Protein AF-A0AA51GX40-F1 (afdb_monomer_lite)

Secondary structure (DSSP, 8-state):
-------HHHHHHHHH-HHHHHHHHHH-HHHHHHHHHHHHHHTT---HHHHHHHHHHHHHHHHHHHHHHHHHHHHHHHHHHHHHHHHHHHHHHTT---

Foldseek 3Di:
DQDPDDDPVLVVCCVVPVVVSVVCRVQNPVRVVVVVVVVCVVVVHDPVVVVVVVVVVVVVVVVVVVVVVVVVVVVVVVVVVVVVVVVVVVCVVVPPDD

Radius of gyration: 27.11 Å; chains: 1; bounding box: 60×22×73 Å

pLDDT: mean 89.6, std 9.79, range [49.38, 97.94]

Sequence (98 aa):
MERKTISAHEINKYTYCPYQWYYERLYGRKELRRLYQERNEALSLADSMSANFAKGLEFHQKNYTNLRLQNLFWKVSILLIFIAIVVGYYLIRNGASF

Structure (mmCIF, N/CA/C/O backbone):
data_AF-A0AA51GX40-F1
#
_entry.id   AF-A0AA51GX40-F1
#
loop_
_atom_site.group_PDB
_atom_site.id
_atom_site.type_symbol
_atom_site.label_atom_id
_atom_site.label_alt_id
_atom_site.label_comp_id
_atom_site.label_asym_id
_atom_site.label_entity_id
_atom_site.label_seq_id
_atom_site.pdbx_PDB_ins_code
_atom_site.Cartn_x
_atom_site.Cartn_y
_atom_site.Cartn_z
_atom_site.occupancy
_atom_site.B_iso_or_equiv
_atom_site.auth_seq_id
_atom_site.auth_comp_id
_atom_site.auth_asym_id
_atom_site.auth_atom_id
_atom_site.pdbx_PDB_model_num
ATOM 1 N N . MET A 1 1 ? -5.449 -14.602 -22.481 1.00 51.91 1 MET A N 1
ATOM 2 C CA . MET A 1 1 ? -6.822 -14.056 -22.475 1.00 51.91 1 MET A CA 1
ATOM 3 C C . MET A 1 1 ? -6.726 -12.549 -22.331 1.00 51.91 1 MET A C 1
ATOM 5 O O . MET A 1 1 ? -6.205 -12.081 -21.324 1.00 51.91 1 MET A O 1
ATOM 9 N N . GLU A 1 2 ? -7.138 -11.808 -23.354 1.00 63.19 2 GLU A N 1
ATOM 10 C CA . GLU A 1 2 ? -7.137 -10.345 -23.334 1.00 63.19 2 GLU A CA 1
ATOM 11 C C . GLU A 1 2 ? -8.131 -9.842 -22.274 1.00 63.19 2 GLU A C 1
ATOM 13 O O . GLU A 1 2 ? -9.306 -10.221 -22.279 1.00 63.19 2 GLU A O 1
ATOM 18 N N . ARG A 1 3 ? -7.664 -9.037 -21.309 1.00 68.56 3 ARG A N 1
ATOM 19 C CA . ARG A 1 3 ? -8.554 -8.453 -20.296 1.00 68.56 3 ARG A CA 1
ATOM 20 C C . ARG A 1 3 ? -9.342 -7.309 -20.921 1.00 68.56 3 ARG A C 1
ATOM 22 O O . ARG A 1 3 ? -8.774 -6.270 -21.241 1.00 68.56 3 ARG A O 1
ATOM 29 N N . LYS A 1 4 ? -10.658 -7.482 -21.034 1.00 78.69 4 LYS A N 1
ATOM 30 C CA . LYS A 1 4 ? -11.563 -6.444 -21.555 1.00 78.69 4 LYS A CA 1
ATOM 31 C C . LYS A 1 4 ? -11.834 -5.314 -20.554 1.00 78.69 4 LYS A C 1
ATOM 33 O O . LYS A 1 4 ? -12.188 -4.218 -20.964 1.00 78.69 4 LYS A O 1
ATOM 38 N N . THR A 1 5 ? -11.657 -5.556 -19.256 1.00 86.56 5 THR A N 1
ATOM 39 C CA . THR A 1 5 ? -11.912 -4.569 -18.197 1.00 86.56 5 THR A CA 1
ATOM 40 C C . THR A 1 5 ? -10.647 -3.802 -17.819 1.00 86.56 5 THR A C 1
ATOM 42 O O . THR A 1 5 ? -9.561 -4.378 -17.752 1.00 86.56 5 THR A O 1
ATOM 45 N N . ILE A 1 6 ? -10.799 -2.498 -17.573 1.00 86.25 6 ILE A N 1
ATOM 46 C CA . ILE A 1 6 ? -9.742 -1.619 -17.061 1.00 86.25 6 ILE A CA 1
ATOM 47 C C . ILE A 1 6 ? -10.038 -1.337 -15.587 1.00 86.25 6 ILE A C 1
ATOM 49 O O . ILE A 1 6 ? -11.127 -0.888 -15.236 1.00 86.25 6 ILE A O 1
ATOM 53 N N . SER A 1 7 ? -9.073 -1.621 -14.717 1.00 88.94 7 SER A N 1
ATOM 54 C CA . SER A 1 7 ? -9.164 -1.327 -13.282 1.00 88.94 7 SER A CA 1
ATOM 55 C C . SER A 1 7 ? -8.730 0.108 -12.950 1.00 88.94 7 SER A C 1
ATOM 57 O O . SER A 1 7 ? -7.929 0.705 -13.665 1.00 88.94 7 SER A O 1
ATOM 59 N N . ALA A 1 8 ? -9.174 0.654 -11.811 1.00 90.69 8 ALA A N 1
ATOM 60 C CA . ALA A 1 8 ? -8.705 1.965 -11.333 1.00 90.69 8 ALA A CA 1
ATOM 61 C C . ALA A 1 8 ? -7.171 2.021 -11.169 1.00 90.69 8 ALA A C 1
ATOM 63 O O . ALA A 1 8 ? -6.538 3.033 -11.453 1.00 90.69 8 ALA A O 1
ATOM 64 N N . HIS A 1 9 ? -6.555 0.898 -10.782 1.00 87.69 9 HIS A N 1
ATOM 65 C CA . HIS A 1 9 ? -5.098 0.754 -10.727 1.00 87.69 9 HIS A CA 1
ATOM 66 C C . HIS A 1 9 ? -4.434 0.914 -12.101 1.00 87.69 9 HIS A C 1
ATOM 68 O O . HIS A 1 9 ? -3.372 1.520 -12.206 1.00 87.69 9 HIS A O 1
ATOM 74 N N . GLU A 1 10 ? -5.049 0.383 -13.158 1.00 89.69 10 GLU A N 1
ATOM 75 C CA . GLU A 1 10 ? -4.560 0.560 -14.527 1.00 89.69 10 GLU A CA 1
ATOM 76 C C . GLU A 1 10 ? -4.674 2.007 -14.994 1.00 89.69 10 GLU A C 1
ATOM 78 O O . GLU A 1 10 ? -3.732 2.496 -15.607 1.00 89.69 10 GLU A O 1
ATOM 83 N N . ILE A 1 11 ? -5.762 2.703 -14.653 1.00 91.50 11 ILE A N 1
ATOM 84 C CA . ILE A 1 11 ? -5.915 4.135 -14.950 1.00 91.50 11 ILE A CA 1
ATOM 85 C C . ILE A 1 11 ? -4.818 4.932 -14.241 1.00 91.50 11 ILE A C 1
ATOM 87 O O . ILE A 1 11 ? -4.091 5.675 -14.890 1.00 91.50 11 ILE A O 1
ATOM 91 N N . ASN A 1 12 ? -4.626 4.715 -12.936 1.00 92.31 12 ASN A N 1
ATOM 92 C CA . ASN A 1 12 ? -3.568 5.385 -12.175 1.00 92.31 12 ASN A CA 1
ATOM 93 C C . ASN A 1 12 ? -2.182 5.124 -12.774 1.00 92.31 12 ASN A C 1
ATOM 95 O O . ASN A 1 12 ? -1.358 6.030 -12.869 1.00 92.31 12 ASN A O 1
ATOM 99 N N . LYS A 1 13 ? -1.929 3.887 -13.210 1.00 90.88 13 LYS A N 1
ATOM 100 C CA . LYS A 1 13 ? -0.666 3.512 -13.842 1.00 90.88 13 LYS A CA 1
ATOM 101 C C . LYS A 1 13 ? -0.484 4.156 -15.208 1.00 90.88 13 LYS A C 1
ATOM 103 O O . LYS A 1 13 ? 0.615 4.610 -15.489 1.00 90.88 13 LYS A O 1
ATOM 108 N N . TYR A 1 14 ? -1.529 4.204 -16.029 1.00 93.69 14 TYR A N 1
ATOM 109 C CA . TYR A 1 14 ? -1.491 4.868 -17.326 1.00 93.69 14 TYR A CA 1
ATOM 110 C C . TYR A 1 14 ? -1.214 6.364 -17.165 1.00 93.69 14 TYR A C 1
ATOM 112 O O . TYR A 1 14 ? -0.317 6.887 -17.816 1.00 93.69 14 TYR A O 1
ATOM 120 N N . THR A 1 15 ? -1.911 7.027 -16.238 1.00 94.69 15 THR A N 1
ATOM 121 C CA . THR A 1 15 ? -1.696 8.445 -15.921 1.00 94.69 15 THR A CA 1
ATOM 122 C C . THR A 1 15 ? -0.276 8.714 -15.421 1.00 94.69 15 THR A C 1
ATOM 124 O O . THR A 1 15 ? 0.300 9.745 -15.752 1.00 94.69 15 THR A O 1
ATOM 127 N N . TYR A 1 16 ? 0.306 7.795 -14.646 1.00 94.31 16 TYR A N 1
ATOM 128 C CA . TYR A 1 16 ? 1.680 7.921 -14.159 1.00 94.31 16 TYR A CA 1
ATOM 129 C C . TYR A 1 16 ? 2.728 7.642 -15.250 1.00 94.31 16 TYR A C 1
ATOM 131 O O . TYR A 1 16 ? 3.651 8.427 -15.447 1.00 94.31 16 TYR A O 1
ATOM 139 N N . CYS A 1 17 ? 2.606 6.510 -15.949 1.00 93.88 17 CYS A N 1
ATOM 140 C CA . CYS A 1 17 ? 3.514 6.082 -17.008 1.00 93.88 17 CYS A CA 1
ATOM 141 C C . CYS A 1 17 ? 2.776 5.214 -18.050 1.00 93.88 17 CYS A C 1
ATOM 143 O O . CYS A 1 17 ? 2.616 3.998 -17.855 1.00 93.88 17 CYS A O 1
ATOM 145 N N . PRO A 1 18 ? 2.390 5.798 -19.202 1.00 94.75 18 PRO A N 1
ATOM 146 C CA . PRO A 1 18 ? 1.696 5.080 -20.270 1.00 94.75 18 PRO A CA 1
ATOM 147 C C . PRO A 1 18 ? 2.478 3.872 -20.803 1.00 94.75 18 PRO A C 1
ATOM 149 O O . PRO A 1 18 ? 1.891 2.822 -21.065 1.00 94.75 18 PRO A O 1
ATOM 152 N N . TYR A 1 19 ? 3.809 3.979 -20.903 1.00 94.19 19 TYR A N 1
ATOM 153 C CA . TYR A 1 19 ? 4.667 2.883 -21.366 1.00 94.19 19 TYR A CA 1
ATOM 154 C C . TYR A 1 19 ? 4.646 1.686 -20.418 1.00 94.19 19 TYR A C 1
ATOM 156 O O . TYR A 1 19 ? 4.533 0.545 -20.863 1.00 94.19 19 TYR A O 1
ATOM 164 N N . GLN A 1 20 ? 4.722 1.933 -19.109 1.00 91.38 20 GLN A N 1
ATOM 165 C CA . GLN A 1 20 ? 4.655 0.861 -18.123 1.00 91.38 20 GLN A CA 1
ATOM 166 C C . GLN A 1 20 ? 3.302 0.145 -18.192 1.00 91.38 20 GLN A C 1
ATOM 168 O O . GLN A 1 20 ? 3.252 -1.083 -18.149 1.00 91.38 20 GLN A O 1
ATOM 173 N N . TRP A 1 21 ? 2.211 0.904 -18.327 1.00 93.25 21 TRP A N 1
ATOM 174 C CA . TRP A 1 21 ? 0.881 0.334 -18.516 1.00 93.25 21 TRP A CA 1
ATOM 175 C C . TRP A 1 21 ? 0.799 -0.525 -19.787 1.00 93.25 21 TRP A C 1
ATOM 177 O O . TRP A 1 21 ? 0.344 -1.669 -19.721 1.00 93.25 21 TRP A O 1
ATOM 187 N N . TYR A 1 22 ? 1.295 -0.010 -20.918 1.00 92.81 22 TYR A N 1
ATOM 188 C CA . TYR A 1 22 ? 1.284 -0.708 -22.205 1.00 92.81 22 TYR A CA 1
ATOM 189 C C . TYR A 1 22 ? 2.024 -2.049 -22.135 1.00 92.81 22 TYR A C 1
ATOM 191 O O . TYR A 1 22 ? 1.458 -3.093 -22.464 1.00 92.81 22 TYR A O 1
ATOM 199 N N . TYR A 1 23 ? 3.262 -2.050 -21.638 1.00 93.25 23 TYR A N 1
ATOM 200 C CA . TYR A 1 23 ? 4.065 -3.270 -21.563 1.00 93.25 23 TYR A CA 1
ATOM 201 C C . TYR A 1 23 ? 3.521 -4.282 -20.553 1.00 93.25 23 TYR A C 1
ATOM 203 O O . TYR A 1 23 ? 3.598 -5.488 -20.792 1.00 93.25 23 TYR A O 1
ATOM 211 N N . GLU A 1 24 ? 2.920 -3.828 -19.450 1.00 91.56 24 GLU A N 1
ATOM 212 C CA . GLU A 1 24 ? 2.236 -4.731 -18.520 1.00 91.56 24 GLU A CA 1
ATOM 213 C C . GLU A 1 24 ? 1.022 -5.411 -19.152 1.00 91.56 24 GLU A C 1
ATOM 215 O O . GLU A 1 24 ? 0.721 -6.553 -18.800 1.00 91.56 24 GLU A O 1
ATOM 220 N N . ARG A 1 25 ? 0.335 -4.740 -20.080 1.00 89.25 25 ARG A N 1
ATOM 221 C CA . ARG A 1 25 ? -0.809 -5.297 -20.808 1.00 89.25 25 ARG A CA 1
ATOM 222 C C . ARG A 1 25 ? -0.374 -6.248 -21.924 1.00 89.25 25 ARG A C 1
ATOM 224 O O . ARG A 1 25 ? -1.033 -7.264 -22.124 1.00 89.25 25 ARG A O 1
ATOM 231 N N . LEU A 1 26 ? 0.744 -5.945 -22.586 1.00 91.12 26 LEU A N 1
ATOM 232 C CA . LEU A 1 26 ? 1.324 -6.758 -23.656 1.00 91.12 26 LEU A CA 1
ATOM 233 C C . LEU A 1 26 ? 1.949 -8.061 -23.132 1.00 91.12 26 LEU A C 1
ATOM 235 O O . LEU A 1 26 ? 1.608 -9.140 -23.606 1.00 91.12 26 LEU A O 1
ATOM 239 N N . TYR A 1 27 ? 2.844 -7.969 -22.145 1.00 91.94 27 TYR A N 1
ATOM 240 C CA . TYR A 1 27 ? 3.638 -9.110 -21.664 1.00 91.94 27 TYR A CA 1
ATOM 241 C C . TYR A 1 27 ? 3.117 -9.712 -20.356 1.00 91.94 27 TYR A C 1
ATOM 243 O O . TYR A 1 27 ? 3.346 -10.883 -20.054 1.00 91.94 27 TYR A O 1
ATOM 251 N N . GLY A 1 28 ? 2.396 -8.926 -19.556 1.00 90.50 28 GLY A N 1
ATOM 252 C CA . GLY A 1 28 ? 1.991 -9.321 -18.214 1.00 90.50 28 GLY A CA 1
ATOM 253 C C . GLY A 1 28 ? 3.074 -9.074 -17.160 1.00 90.50 28 GLY A C 1
ATOM 254 O O . GLY A 1 28 ? 4.278 -9.114 -17.408 1.00 90.50 28 GLY A O 1
ATOM 255 N N . ARG A 1 29 ? 2.631 -8.857 -15.915 1.00 88.75 29 ARG A N 1
ATOM 256 C CA . ARG A 1 29 ? 3.524 -8.547 -14.781 1.00 88.75 29 ARG A CA 1
ATOM 257 C C . ARG A 1 29 ? 4.534 -9.652 -14.461 1.00 88.75 29 ARG A C 1
ATOM 259 O O . ARG A 1 29 ? 5.639 -9.339 -14.036 1.00 88.75 29 ARG A O 1
ATOM 266 N N . LYS A 1 30 ? 4.164 -10.926 -14.647 1.00 90.62 30 LYS A N 1
ATOM 267 C CA . LYS A 1 30 ? 5.057 -12.066 -14.372 1.00 90.62 30 LYS A CA 1
ATOM 268 C C . LYS A 1 30 ? 6.259 -12.062 -15.315 1.00 90.62 30 LYS A C 1
ATOM 270 O O . LYS A 1 30 ? 7.383 -12.233 -14.860 1.00 90.62 30 LYS A O 1
ATOM 275 N N . GLU A 1 31 ? 6.010 -11.814 -16.595 1.00 93.62 31 GLU A N 1
ATOM 276 C CA . GLU A 1 31 ? 7.054 -11.800 -17.614 1.00 93.62 31 GLU A CA 1
ATOM 277 C C . GLU A 1 31 ? 7.974 -10.592 -17.459 1.00 93.62 31 GLU A C 1
ATOM 279 O O . GLU A 1 31 ? 9.190 -10.737 -17.424 1.00 93.62 31 GLU A O 1
ATOM 284 N N . LEU A 1 32 ? 7.410 -9.406 -17.224 1.00 92.62 32 LEU A N 1
ATOM 285 C CA . LEU A 1 32 ? 8.220 -8.223 -16.928 1.00 92.62 32 LEU A CA 1
ATOM 286 C C . LEU A 1 32 ? 9.082 -8.399 -15.675 1.00 92.62 32 LEU A C 1
ATOM 288 O O . LEU A 1 32 ? 10.206 -7.905 -15.630 1.00 92.62 32 LEU A O 1
ATOM 292 N N . ARG A 1 33 ? 8.581 -9.112 -14.659 1.00 90.31 33 ARG A N 1
ATOM 293 C CA . ARG A 1 33 ? 9.360 -9.413 -13.455 1.00 90.31 33 ARG A CA 1
ATOM 294 C C . ARG A 1 33 ? 10.522 -10.360 -13.749 1.00 90.31 33 ARG A C 1
ATOM 296 O O . ARG A 1 33 ? 11.601 -10.133 -13.212 1.00 90.31 33 ARG A O 1
ATOM 303 N N . ARG A 1 34 ? 10.309 -11.362 -14.605 1.00 93.88 34 ARG A N 1
ATOM 304 C CA . ARG A 1 34 ? 11.361 -12.262 -15.088 1.00 93.88 34 ARG A CA 1
ATOM 305 C C . ARG A 1 34 ? 12.448 -11.485 -15.832 1.00 93.88 34 ARG A C 1
ATOM 307 O O . ARG A 1 34 ? 13.599 -11.536 -15.423 1.00 93.88 34 ARG A O 1
ATOM 314 N N . LEU A 1 35 ? 12.070 -10.675 -16.823 1.00 93.19 35 LEU A N 1
ATOM 315 C CA . LEU A 1 35 ? 13.008 -9.840 -17.589 1.00 93.19 35 LEU A CA 1
ATOM 316 C C . LEU A 1 35 ? 13.781 -8.856 -16.696 1.00 93.19 35 LEU A C 1
ATOM 318 O O . LEU A 1 35 ? 14.968 -8.615 -16.901 1.00 93.19 35 LEU A O 1
ATOM 322 N N . TYR A 1 36 ? 13.119 -8.293 -15.682 1.00 90.81 36 TYR A N 1
ATOM 323 C CA . TYR A 1 36 ? 13.766 -7.430 -14.695 1.00 90.81 36 TYR A CA 1
ATOM 324 C C . TYR A 1 36 ? 14.826 -8.179 -13.871 1.00 90.81 36 TYR A C 1
ATOM 326 O O . TYR A 1 36 ? 15.901 -7.634 -13.631 1.00 90.81 36 TYR A O 1
ATOM 334 N N . GLN A 1 37 ? 14.539 -9.417 -13.453 1.00 91.69 37 GLN A N 1
ATOM 335 C CA . GLN A 1 37 ? 15.490 -10.268 -12.730 1.00 91.69 37 GLN A CA 1
ATOM 336 C C . GLN A 1 37 ? 16.672 -10.662 -13.617 1.00 91.69 37 GLN A C 1
ATOM 338 O O . GLN A 1 37 ? 17.805 -10.414 -13.220 1.00 91.69 37 GLN A O 1
ATOM 343 N N . GLU A 1 38 ? 16.419 -11.139 -14.840 1.00 94.50 38 GLU A N 1
ATOM 344 C CA . GLU A 1 38 ? 17.463 -11.495 -15.815 1.00 94.50 38 GLU A CA 1
ATOM 345 C C . GLU A 1 38 ? 18.410 -10.308 -16.077 1.00 94.50 38 GLU A C 1
ATOM 347 O O . GLU A 1 38 ? 19.633 -10.443 -16.044 1.00 94.50 38 GLU A O 1
ATOM 352 N N . ARG A 1 39 ? 17.857 -9.100 -16.254 1.00 93.75 39 ARG A N 1
ATOM 353 C CA . ARG A 1 39 ? 18.643 -7.869 -16.424 1.00 93.75 39 ARG A CA 1
ATOM 354 C C . ARG A 1 39 ? 19.450 -7.502 -15.181 1.00 93.75 39 ARG A C 1
ATOM 356 O O . ARG A 1 39 ? 20.564 -7.003 -15.313 1.00 93.75 39 ARG A O 1
ATOM 363 N N . ASN A 1 40 ? 18.897 -7.683 -13.985 1.00 93.56 40 ASN A N 1
ATOM 364 C CA . ASN A 1 40 ? 19.623 -7.390 -12.752 1.00 93.56 40 ASN A CA 1
ATOM 365 C C . ASN A 1 40 ? 20.744 -8.400 -12.500 1.00 93.56 40 ASN A C 1
ATOM 367 O O . ASN A 1 40 ? 21.824 -7.985 -12.097 1.00 93.56 40 ASN A O 1
ATOM 371 N N . GLU A 1 41 ? 20.525 -9.681 -12.788 1.00 93.81 41 GLU A N 1
ATOM 372 C CA . GLU A 1 41 ? 21.554 -10.722 -12.713 1.00 93.81 41 GLU A CA 1
ATOM 373 C C . GLU A 1 41 ? 22.690 -10.446 -13.701 1.00 93.81 41 GLU A C 1
ATOM 375 O O . GLU A 1 41 ? 23.852 -10.422 -13.303 1.00 93.81 41 GLU A O 1
ATOM 380 N N . ALA A 1 42 ? 22.364 -10.129 -14.958 1.00 95.69 42 ALA A N 1
ATOM 381 C CA . ALA A 1 42 ? 23.357 -9.807 -15.985 1.00 95.69 42 ALA A CA 1
ATOM 382 C C . ALA A 1 42 ? 24.213 -8.572 -15.646 1.00 95.69 42 ALA A C 1
ATOM 384 O O . ALA A 1 42 ? 25.358 -8.471 -16.080 1.00 95.69 42 ALA A O 1
ATOM 385 N N . LEU A 1 43 ? 23.658 -7.626 -14.883 1.00 95.69 43 LEU A N 1
ATOM 386 C CA . LEU A 1 43 ? 24.327 -6.384 -14.487 1.00 95.69 43 LEU A CA 1
ATOM 387 C C . LEU A 1 43 ? 2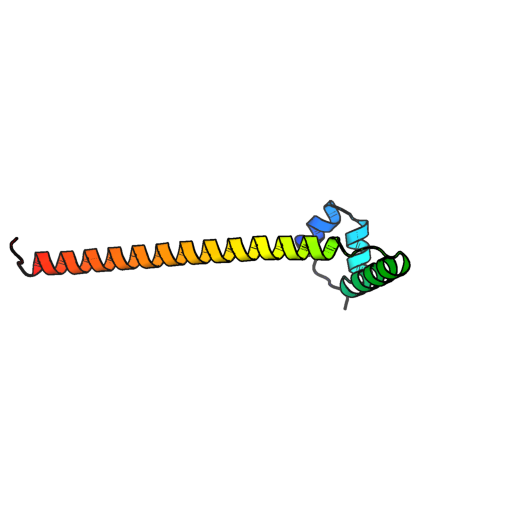4.822 -6.396 -13.030 1.00 95.69 43 LEU A C 1
ATOM 389 O O . LEU A 1 43 ? 25.287 -5.363 -12.548 1.00 95.69 43 LEU A O 1
ATOM 393 N N . SER A 1 44 ? 24.713 -7.524 -12.319 1.00 92.62 44 SER A N 1
ATOM 394 C CA . SER A 1 44 ? 25.049 -7.650 -10.890 1.00 92.62 44 SER A CA 1
ATOM 395 C C . SER A 1 44 ? 24.387 -6.583 -10.000 1.00 92.62 44 SER A C 1
ATOM 397 O O . SER A 1 44 ? 24.994 -6.049 -9.070 1.00 92.62 44 SER A O 1
ATOM 399 N N . LEU A 1 45 ? 23.130 -6.241 -10.291 1.00 91.06 45 LEU A N 1
ATOM 400 C CA . LEU A 1 45 ? 22.358 -5.230 -9.570 1.00 91.06 45 LEU A CA 1
ATOM 401 C C . LEU A 1 45 ? 21.515 -5.859 -8.459 1.00 91.06 45 LEU A C 1
ATOM 403 O O . LEU A 1 45 ? 20.827 -6.858 -8.661 1.00 91.06 45 LEU A O 1
ATOM 407 N N . ALA A 1 46 ? 21.491 -5.210 -7.295 1.00 85.44 46 ALA A N 1
ATOM 408 C CA . ALA A 1 46 ? 20.601 -5.593 -6.207 1.00 85.44 46 ALA A CA 1
ATOM 409 C C . ALA A 1 46 ? 19.129 -5.291 -6.544 1.00 85.44 46 ALA A C 1
ATOM 411 O O . ALA A 1 46 ? 18.792 -4.241 -7.096 1.00 85.44 46 ALA A O 1
ATOM 412 N N . ASP A 1 47 ? 18.225 -6.183 -6.137 1.00 82.56 47 ASP A N 1
ATOM 413 C CA . ASP A 1 47 ? 16.778 -6.026 -6.316 1.00 82.56 47 ASP A CA 1
ATOM 414 C C . ASP A 1 47 ? 16.164 -5.130 -5.224 1.00 82.56 47 ASP A C 1
ATOM 416 O O . ASP A 1 47 ? 15.401 -5.557 -4.360 1.00 82.56 47 ASP A O 1
ATOM 420 N N . SER A 1 48 ? 16.512 -3.844 -5.255 1.00 79.75 48 SER A N 1
ATOM 421 C CA . SER A 1 48 ? 16.014 -2.843 -4.301 1.00 79.75 48 SER A CA 1
ATOM 422 C C . SER A 1 48 ? 14.508 -2.579 -4.434 1.00 79.75 48 SER A C 1
ATOM 424 O O . SER A 1 48 ? 13.849 -2.202 -3.463 1.00 79.75 48 SER A O 1
ATOM 426 N N . MET A 1 49 ? 13.937 -2.800 -5.623 1.00 79.38 49 MET A N 1
ATOM 427 C CA . MET A 1 49 ? 12.511 -2.597 -5.883 1.00 79.38 49 MET A CA 1
ATOM 428 C C . MET A 1 49 ? 11.645 -3.549 -5.052 1.00 79.38 49 MET A C 1
ATOM 430 O O . MET A 1 49 ? 10.657 -3.114 -4.455 1.00 79.38 49 MET A O 1
ATOM 434 N N . SER A 1 50 ? 12.008 -4.832 -4.989 1.00 80.62 50 SER A N 1
ATOM 435 C CA . SER A 1 50 ? 11.250 -5.814 -4.209 1.00 80.62 50 SER A CA 1
ATOM 436 C C . SER A 1 50 ? 11.368 -5.571 -2.711 1.00 80.62 50 SER A C 1
ATOM 438 O O . SER A 1 50 ? 10.359 -5.638 -2.011 1.00 80.62 50 SER A O 1
ATOM 440 N N . ALA A 1 51 ? 12.558 -5.193 -2.237 1.00 84.19 51 ALA A N 1
ATOM 441 C CA . ALA A 1 51 ? 12.789 -4.835 -0.843 1.00 84.19 51 ALA A CA 1
ATOM 442 C C . ALA A 1 51 ? 11.915 -3.644 -0.412 1.00 84.19 51 ALA A C 1
ATOM 444 O O . ALA A 1 51 ? 11.246 -3.697 0.622 1.00 84.19 51 ALA A O 1
ATOM 445 N N . ASN A 1 52 ? 11.841 -2.593 -1.237 1.00 88.44 52 ASN A N 1
ATOM 446 C CA . ASN A 1 52 ? 10.985 -1.434 -0.972 1.00 88.44 52 ASN A CA 1
ATOM 447 C C . ASN A 1 52 ? 9.493 -1.794 -0.992 1.00 88.44 52 ASN A C 1
ATOM 449 O O . ASN A 1 52 ? 8.735 -1.335 -0.137 1.00 88.44 52 ASN A O 1
ATOM 453 N N . PHE A 1 53 ? 9.068 -2.638 -1.936 1.00 87.38 53 PHE A N 1
ATOM 454 C CA . PHE A 1 53 ? 7.686 -3.110 -1.997 1.00 87.38 53 PHE A CA 1
ATOM 455 C C . PHE A 1 53 ? 7.308 -3.943 -0.764 1.00 87.38 53 PHE A C 1
ATOM 457 O O . PHE A 1 53 ? 6.254 -3.709 -0.173 1.00 87.38 53 PHE A O 1
ATOM 464 N N . ALA A 1 54 ? 8.176 -4.866 -0.338 1.00 88.69 54 ALA A N 1
ATOM 465 C CA . ALA A 1 54 ? 7.973 -5.679 0.860 1.00 88.69 54 ALA A CA 1
ATOM 466 C C . ALA A 1 54 ? 7.845 -4.806 2.117 1.00 88.69 54 ALA A C 1
ATOM 468 O O . ALA A 1 54 ? 6.906 -4.977 2.892 1.00 88.69 54 ALA A O 1
ATOM 469 N N . LYS A 1 55 ? 8.717 -3.801 2.260 1.00 91.00 55 LYS A N 1
ATOM 470 C CA . LYS A 1 55 ? 8.649 -2.823 3.354 1.00 91.00 55 LYS A CA 1
ATOM 471 C C . LYS A 1 55 ? 7.335 -2.034 3.349 1.00 91.00 55 LYS A C 1
ATOM 473 O O . LYS A 1 55 ? 6.736 -1.817 4.401 1.00 91.00 55 LYS A O 1
ATOM 478 N N . GLY A 1 56 ? 6.864 -1.620 2.171 1.00 89.62 56 GLY A N 1
ATOM 479 C CA . GLY A 1 56 ? 5.565 -0.959 2.024 1.00 89.62 56 GLY A CA 1
ATOM 480 C C . GLY A 1 56 ? 4.398 -1.864 2.433 1.00 89.62 56 GLY A C 1
ATOM 481 O O . GLY A 1 56 ? 3.494 -1.429 3.148 1.00 89.62 56 GLY A O 1
ATOM 482 N N . LEU A 1 57 ? 4.436 -3.138 2.035 1.00 92.12 57 LEU A N 1
ATOM 483 C CA . LEU A 1 57 ? 3.417 -4.120 2.402 1.00 92.12 57 LEU A CA 1
ATOM 484 C C . LEU A 1 57 ? 3.379 -4.362 3.916 1.00 92.12 57 LEU A C 1
ATOM 486 O O . LEU A 1 57 ? 2.298 -4.360 4.502 1.00 92.12 57 LEU A O 1
ATOM 490 N N . GLU A 1 58 ? 4.542 -4.506 4.550 1.00 93.19 58 GLU A N 1
ATOM 491 C CA . GLU A 1 58 ? 4.665 -4.672 6.001 1.00 93.19 58 GLU A CA 1
ATOM 492 C C . GLU A 1 58 ? 4.088 -3.466 6.756 1.00 93.19 58 GLU A C 1
ATOM 494 O O . GLU A 1 58 ? 3.313 -3.629 7.702 1.00 93.19 58 GLU A O 1
ATOM 499 N N . PHE A 1 59 ? 4.392 -2.246 6.297 1.00 92.62 59 PHE A N 1
ATOM 500 C CA . PHE A 1 59 ? 3.832 -1.022 6.869 1.00 92.62 59 PHE A CA 1
ATOM 501 C C . PHE A 1 59 ? 2.300 -1.018 6.808 1.00 92.62 59 PHE A C 1
ATOM 503 O O . PHE A 1 59 ? 1.633 -0.774 7.819 1.00 92.62 59 PHE A O 1
ATOM 510 N N . HIS A 1 60 ? 1.727 -1.336 5.644 1.00 91.75 60 HIS A N 1
ATOM 511 C CA . HIS A 1 60 ? 0.277 -1.417 5.496 1.00 91.75 60 HIS A CA 1
ATOM 512 C C . HIS A 1 60 ? -0.321 -2.513 6.374 1.00 91.75 60 HIS A C 1
ATOM 514 O O . HIS A 1 60 ? -1.317 -2.262 7.051 1.00 91.75 60 HIS A O 1
ATOM 520 N N . GLN A 1 61 ? 0.290 -3.697 6.417 1.00 92.81 61 GLN A N 1
ATOM 521 C CA . GLN A 1 61 ? -0.171 -4.808 7.244 1.00 92.81 61 GLN A CA 1
ATOM 522 C C . GLN A 1 61 ? -0.209 -4.421 8.724 1.00 92.81 61 GLN A C 1
ATOM 524 O O . GLN A 1 61 ? -1.244 -4.602 9.366 1.00 92.81 61 GLN A O 1
ATOM 529 N N . LYS A 1 62 ? 0.864 -3.813 9.243 1.00 92.50 62 LYS A N 1
ATOM 530 C CA . LYS A 1 62 ? 0.931 -3.324 10.626 1.00 92.50 62 LYS A CA 1
ATOM 531 C C . LYS A 1 62 ? -0.149 -2.281 10.916 1.00 92.50 62 LYS A C 1
ATOM 533 O O . LYS A 1 62 ? -0.789 -2.310 11.968 1.00 92.50 62 LYS A O 1
ATOM 538 N N . ASN A 1 63 ? -0.385 -1.364 9.981 1.00 92.50 63 ASN A N 1
ATOM 539 C CA . ASN A 1 63 ? -1.425 -0.356 10.147 1.00 92.50 63 ASN A CA 1
ATOM 540 C C . ASN A 1 63 ? -2.829 -0.985 10.171 1.00 92.50 63 ASN A C 1
ATOM 542 O O . ASN A 1 63 ? -3.632 -0.673 11.050 1.00 92.50 63 ASN A O 1
ATOM 546 N N . TYR A 1 64 ? -3.111 -1.933 9.272 1.00 92.50 64 TYR A N 1
ATOM 547 C CA . TYR A 1 64 ? -4.376 -2.671 9.262 1.00 92.50 64 TYR A CA 1
ATOM 548 C C . TYR A 1 64 ? -4.588 -3.487 10.540 1.00 92.50 64 TYR A C 1
ATOM 550 O O . TYR A 1 64 ? -5.701 -3.501 11.069 1.00 92.50 64 TYR A O 1
ATOM 558 N N . THR A 1 65 ? -3.549 -4.138 11.074 1.00 92.94 65 THR A N 1
ATOM 559 C CA . THR A 1 65 ? -3.660 -4.868 12.345 1.00 92.94 65 THR A CA 1
ATOM 560 C C . THR A 1 65 ? -3.951 -3.930 13.507 1.00 92.94 65 THR A C 1
ATOM 562 O O . THR A 1 65 ? -4.817 -4.236 14.323 1.00 92.94 65 THR A O 1
ATOM 565 N N . ASN A 1 66 ? -3.312 -2.759 13.551 1.00 94.38 66 ASN A N 1
ATOM 566 C CA . ASN A 1 66 ? -3.560 -1.763 14.593 1.00 94.38 66 ASN A CA 1
ATOM 567 C C . ASN A 1 66 ? -4.991 -1.222 14.530 1.00 94.38 66 ASN A C 1
ATOM 569 O O . ASN A 1 66 ? -5.676 -1.198 15.548 1.00 94.38 66 ASN A O 1
ATOM 573 N N . LEU A 1 67 ? -5.477 -0.866 13.338 1.00 94.00 67 LEU A N 1
ATOM 574 C CA . LEU A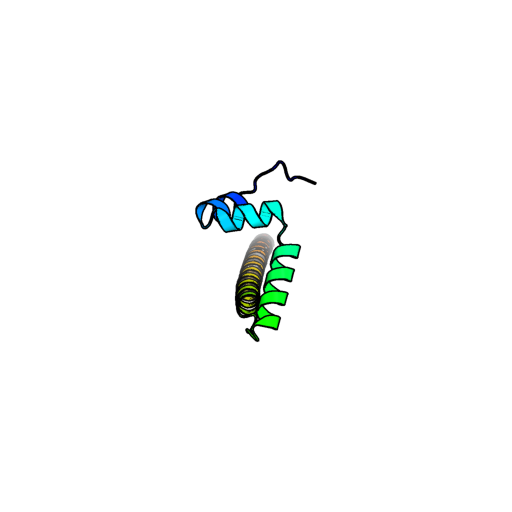 1 67 ? -6.864 -0.432 13.145 1.00 94.00 67 LEU A CA 1
ATOM 575 C C . LEU A 1 67 ? -7.859 -1.529 13.541 1.00 94.00 67 LEU A C 1
ATOM 577 O O . LEU A 1 67 ? -8.884 -1.257 14.161 1.00 94.00 67 LEU A O 1
ATOM 581 N N . ARG A 1 68 ? -7.551 -2.793 13.231 1.00 94.31 68 ARG A N 1
ATOM 582 C CA . ARG A 1 68 ? -8.383 -3.932 13.634 1.00 94.31 68 ARG A CA 1
ATOM 583 C C . ARG A 1 68 ? -8.426 -4.101 15.154 1.00 94.31 68 ARG A C 1
ATOM 585 O O . ARG A 1 68 ? -9.503 -4.357 15.686 1.00 94.31 68 ARG A O 1
ATOM 592 N N . LEU A 1 69 ? -7.295 -3.936 15.841 1.00 95.44 69 LEU A N 1
ATOM 593 C CA . LEU A 1 69 ? -7.216 -3.981 17.304 1.00 95.44 69 LEU A CA 1
ATOM 594 C C . LEU A 1 69 ? -7.955 -2.807 17.952 1.00 95.44 69 LEU A C 1
ATOM 596 O O . LEU A 1 69 ? -8.723 -3.027 18.882 1.00 95.44 69 LEU A O 1
ATOM 600 N N . GLN A 1 70 ? -7.797 -1.589 17.430 1.00 95.44 70 GLN A N 1
ATOM 601 C CA . GLN A 1 70 ? -8.543 -0.416 17.895 1.00 95.44 70 GLN A CA 1
ATOM 602 C C . GLN A 1 70 ? -10.053 -0.618 17.738 1.00 95.44 70 GLN A C 1
ATOM 604 O O . GLN A 1 70 ? -10.811 -0.374 18.672 1.00 95.44 70 GLN A O 1
ATOM 609 N N . ASN A 1 71 ? -10.493 -1.138 16.591 1.00 95.25 71 ASN A N 1
ATOM 610 C CA . ASN A 1 71 ? -11.900 -1.458 16.361 1.00 95.25 71 ASN A CA 1
ATOM 611 C C . ASN A 1 71 ? -12.411 -2.557 17.300 1.00 95.25 71 ASN A C 1
ATOM 613 O O . ASN A 1 71 ? -13.558 -2.496 17.741 1.00 95.25 71 ASN A O 1
ATOM 617 N N . LEU A 1 72 ? -11.591 -3.566 17.608 1.00 97.00 72 LEU A N 1
ATOM 618 C CA . LEU A 1 72 ? -11.950 -4.600 18.577 1.00 97.00 72 LEU A CA 1
ATOM 619 C C . LEU A 1 72 ? -12.085 -4.011 19.984 1.00 97.00 72 LEU A C 1
ATOM 621 O O . LEU A 1 72 ? -13.093 -4.259 20.639 1.00 97.00 72 LEU A O 1
ATOM 625 N N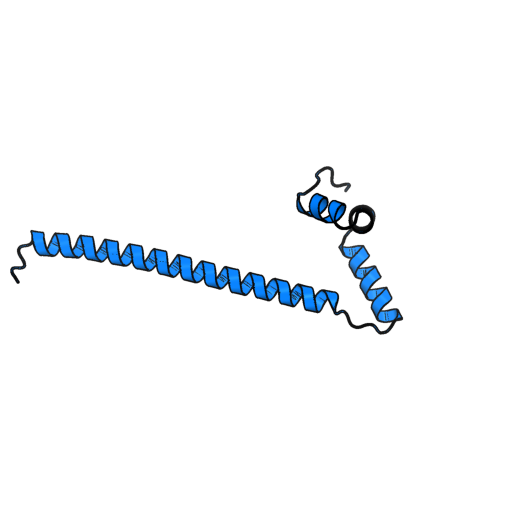 . PHE A 1 73 ? -11.114 -3.204 20.415 1.00 97.38 73 PHE A N 1
ATOM 626 C CA . PHE A 1 73 ? -11.145 -2.518 21.703 1.00 97.38 73 PHE A CA 1
ATOM 627 C C . PHE A 1 73 ? -12.407 -1.665 21.836 1.00 97.38 73 PHE A C 1
ATOM 629 O O . PHE A 1 73 ? -13.161 -1.854 22.783 1.00 97.38 73 PHE A O 1
ATOM 636 N N . TRP A 1 74 ? -12.715 -0.834 20.835 1.00 96.88 74 TRP A N 1
ATOM 637 C CA . TRP A 1 74 ? -13.938 -0.030 20.819 1.00 96.88 74 TRP A CA 1
ATOM 638 C C . TRP A 1 74 ? -15.211 -0.869 20.948 1.00 96.88 74 TRP A C 1
ATOM 640 O O . TRP A 1 74 ? -16.089 -0.533 21.741 1.00 96.88 74 TRP A O 1
ATOM 650 N N . LYS A 1 75 ? -15.310 -1.984 20.214 1.00 96.38 75 LYS A N 1
ATOM 651 C CA . LYS A 1 75 ? -16.461 -2.897 20.312 1.00 96.38 75 LYS A CA 1
ATOM 652 C C . LYS A 1 75 ? -16.592 -3.510 21.707 1.00 96.38 75 LYS A C 1
ATOM 654 O O . LYS A 1 75 ? -17.699 -3.570 22.234 1.00 96.38 75 LYS A O 1
ATOM 659 N N . VAL A 1 76 ? -15.480 -3.941 22.304 1.00 97.81 76 VAL A N 1
ATOM 660 C CA . VAL A 1 76 ? -15.459 -4.504 23.662 1.00 97.81 76 VAL A CA 1
ATOM 661 C C . VAL A 1 76 ? -15.835 -3.442 24.694 1.00 97.81 76 VAL A C 1
ATOM 663 O O . VAL A 1 76 ? -16.671 -3.711 25.549 1.00 97.81 76 VAL A O 1
ATOM 666 N N . SER A 1 77 ? -15.300 -2.224 24.593 1.00 97.38 77 SER A N 1
ATOM 667 C CA . SER A 1 77 ? -15.650 -1.117 25.489 1.00 97.38 77 SER A CA 1
ATOM 668 C C . SER A 1 77 ? -17.142 -0.785 25.433 1.00 97.38 77 SER A C 1
ATOM 670 O O . SER A 1 77 ? -17.771 -0.663 26.481 1.00 97.38 77 SER A O 1
ATOM 672 N N . ILE A 1 78 ? -17.732 -0.702 24.235 1.00 97.81 78 ILE A N 1
ATOM 673 C CA . ILE A 1 78 ? -19.177 -0.464 24.069 1.00 97.81 78 ILE A CA 1
ATOM 674 C C . ILE A 1 78 ? -19.993 -1.596 24.706 1.00 97.81 78 ILE A C 1
ATOM 676 O O . ILE A 1 78 ? -20.968 -1.328 25.406 1.00 97.81 78 ILE A O 1
ATOM 680 N N . LEU A 1 79 ? -19.582 -2.853 24.512 1.00 97.75 79 LEU A N 1
ATOM 681 C CA . LEU A 1 79 ? -20.249 -4.006 25.116 1.00 97.75 79 LEU A CA 1
ATOM 682 C C . LEU A 1 79 ? -20.188 -3.964 26.651 1.00 97.75 79 LEU A C 1
ATOM 684 O O . LEU A 1 79 ? -21.200 -4.198 27.307 1.00 97.75 79 LEU A O 1
ATOM 688 N N . LEU A 1 80 ? -19.030 -3.637 27.228 1.00 97.7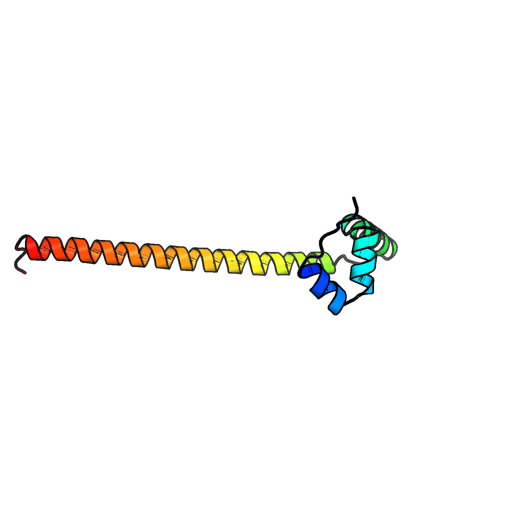5 80 LEU A N 1
ATOM 689 C CA . LEU A 1 80 ? -18.864 -3.521 28.679 1.00 97.75 80 LEU A CA 1
ATOM 690 C C . LEU A 1 80 ? -19.712 -2.388 29.263 1.00 97.75 80 LEU A C 1
ATOM 692 O O . LEU A 1 80 ? -20.350 -2.583 30.295 1.00 97.75 80 LEU A O 1
ATOM 696 N N . ILE A 1 81 ? -19.772 -1.236 28.587 1.00 97.75 81 ILE A N 1
ATOM 697 C CA . ILE A 1 81 ? -20.643 -0.121 28.981 1.00 97.75 81 ILE A CA 1
ATOM 698 C C . ILE A 1 81 ? -22.109 -0.563 28.956 1.00 97.75 81 ILE A C 1
ATOM 700 O O . ILE A 1 81 ? -22.841 -0.313 29.910 1.00 97.75 81 ILE A O 1
ATOM 704 N N . PHE A 1 82 ? -22.534 -1.264 27.903 1.00 97.94 82 PHE A N 1
ATOM 705 C CA . PHE A 1 82 ? -23.896 -1.780 27.807 1.00 97.94 82 PHE A CA 1
ATOM 706 C C . PHE A 1 82 ? -24.227 -2.744 28.956 1.00 97.94 82 PHE A C 1
ATOM 708 O O . PHE A 1 82 ? -25.262 -2.596 29.603 1.00 97.94 82 PHE A O 1
ATOM 715 N N . ILE A 1 83 ? -23.326 -3.681 29.270 1.00 97.31 83 ILE A N 1
ATOM 716 C CA . ILE A 1 83 ? -23.486 -4.600 30.407 1.00 97.31 83 ILE A CA 1
ATOM 717 C C . ILE A 1 83 ? -23.575 -3.823 31.725 1.00 97.31 83 ILE A C 1
ATOM 719 O O . ILE A 1 83 ? -24.464 -4.098 32.526 1.00 97.31 83 ILE A O 1
ATOM 723 N N . ALA A 1 84 ? -22.705 -2.833 31.945 1.00 96.44 84 ALA A N 1
ATOM 724 C CA . ALA A 1 84 ? -22.715 -2.018 33.157 1.00 96.44 84 ALA A CA 1
ATOM 725 C C . ALA A 1 84 ? -24.035 -1.249 33.330 1.00 96.44 84 ALA A C 1
ATOM 727 O O . ALA A 1 84 ? -24.577 -1.213 34.433 1.00 96.44 84 ALA A O 1
ATOM 728 N N . ILE A 1 85 ? -24.589 -0.698 32.243 1.00 96.75 85 ILE A N 1
ATOM 729 C CA . ILE A 1 85 ? -25.900 -0.031 32.248 1.00 96.75 85 ILE A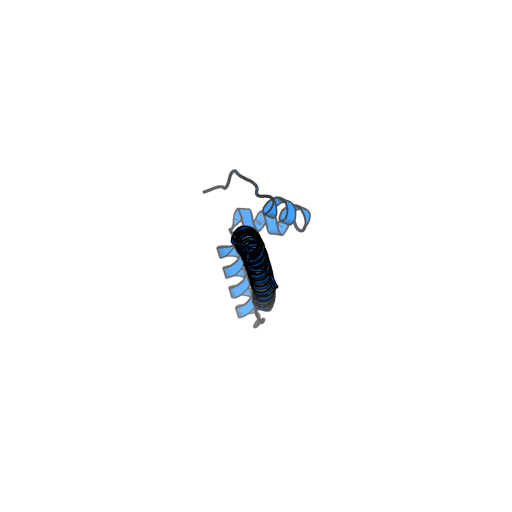 CA 1
ATOM 730 C C . ILE A 1 85 ? -27.004 -1.016 32.640 1.00 96.75 85 ILE A C 1
ATOM 732 O O . ILE A 1 85 ? -27.822 -0.711 33.506 1.00 96.75 85 ILE A O 1
ATOM 736 N N . VAL A 1 86 ? -27.020 -2.206 32.033 1.00 96.06 86 VAL A N 1
ATOM 737 C CA . VAL A 1 86 ? -28.025 -3.238 32.325 1.00 96.06 86 VAL A CA 1
ATOM 738 C C . VAL A 1 86 ? -27.931 -3.692 33.783 1.00 96.06 86 VAL A C 1
ATOM 740 O O . VAL A 1 86 ? -28.943 -3.719 34.480 1.00 96.06 86 VAL A O 1
ATOM 743 N N . VAL A 1 87 ? -26.728 -4.000 34.272 1.00 95.25 87 VAL A N 1
ATOM 744 C CA . VAL A 1 87 ? -26.500 -4.408 35.667 1.00 95.25 87 VAL A CA 1
ATOM 745 C C . VAL A 1 87 ? -26.906 -3.295 36.633 1.00 95.25 87 VAL A C 1
ATOM 747 O O . VAL A 1 87 ? -27.647 -3.558 37.578 1.00 95.25 87 VAL A O 1
ATOM 750 N N . GLY A 1 88 ? -26.493 -2.051 36.375 1.00 94.25 88 GLY A N 1
ATOM 751 C CA . GLY A 1 88 ? -26.874 -0.895 37.186 1.00 94.25 88 GLY A CA 1
ATOM 752 C C . GLY A 1 88 ? -28.391 -0.703 37.255 1.00 94.25 88 GLY A C 1
ATOM 753 O O . GLY A 1 88 ? -28.936 -0.502 38.338 1.00 94.25 88 GLY A O 1
ATOM 754 N N . TYR A 1 89 ? -29.091 -0.857 36.127 1.00 94.75 89 TYR A N 1
ATOM 755 C CA . TYR A 1 89 ? -30.553 -0.803 36.078 1.00 94.75 89 TYR A CA 1
ATOM 756 C C . TYR A 1 89 ? -31.206 -1.881 36.958 1.00 94.75 89 TYR A C 1
ATOM 758 O O . TYR A 1 89 ? -32.118 -1.574 37.727 1.00 94.75 89 TYR A O 1
ATOM 766 N N . TYR A 1 90 ? -30.732 -3.129 36.890 1.00 93.44 90 TYR A N 1
ATOM 767 C CA . TYR A 1 90 ? -31.265 -4.214 37.721 1.00 93.44 90 TYR A CA 1
ATOM 768 C C . TYR A 1 90 ? -30.976 -4.019 39.213 1.00 93.44 90 TYR A C 1
ATOM 770 O O . TYR A 1 90 ? -31.850 -4.301 40.030 1.00 93.44 90 TYR A O 1
ATOM 778 N N . LEU A 1 91 ? -29.795 -3.511 39.581 1.00 90.56 91 LEU A N 1
ATOM 779 C CA . LEU A 1 91 ? -29.446 -3.233 40.980 1.00 90.56 91 LEU A CA 1
ATOM 780 C C . LEU A 1 91 ? -30.331 -2.137 41.588 1.00 90.56 91 LEU A C 1
ATOM 782 O O . LEU A 1 91 ? -30.856 -2.318 42.686 1.00 90.56 91 LEU A O 1
ATOM 786 N N . ILE A 1 92 ? -30.558 -1.042 40.853 1.00 90.19 92 ILE A N 1
ATOM 787 C CA . ILE A 1 92 ? -31.456 0.044 41.278 1.00 90.19 92 ILE A CA 1
ATOM 788 C C . ILE A 1 92 ? -32.895 -0.471 41.400 1.00 90.19 92 ILE A C 1
ATOM 790 O O . ILE A 1 92 ? -33.585 -0.178 42.374 1.00 90.19 92 ILE A O 1
ATOM 794 N N . ARG A 1 93 ? -33.352 -1.275 40.432 1.00 85.62 93 ARG A N 1
ATOM 795 C CA . ARG A 1 93 ? -34.713 -1.828 40.423 1.00 85.62 93 ARG A CA 1
ATOM 796 C C . ARG A 1 93 ? -34.963 -2.837 41.546 1.00 85.62 93 ARG A C 1
ATOM 798 O O . ARG A 1 93 ? -36.071 -2.877 42.071 1.00 85.62 93 ARG A O 1
ATOM 805 N N . ASN A 1 94 ? -33.964 -3.637 41.910 1.00 80.75 94 ASN A N 1
ATOM 806 C CA . ASN A 1 94 ? -34.083 -4.668 42.945 1.00 80.75 94 ASN A CA 1
ATOM 807 C C . ASN A 1 94 ? -33.856 -4.132 44.371 1.00 80.75 94 ASN A C 1
ATOM 809 O O . ASN A 1 94 ? -33.780 -4.924 45.307 1.00 80.75 94 ASN A O 1
ATOM 813 N N . GLY A 1 95 ? -33.780 -2.809 44.555 1.00 63.19 95 GLY A N 1
ATOM 814 C CA . GLY A 1 95 ? -33.777 -2.195 45.881 1.00 63.19 95 GLY A CA 1
ATOM 815 C C . GLY A 1 95 ? -32.472 -2.368 46.654 1.00 63.19 95 GLY A C 1
ATOM 816 O O . GLY A 1 95 ? -32.508 -2.427 47.880 1.00 63.19 95 GLY A O 1
ATOM 817 N N . ALA A 1 96 ? -31.323 -2.432 45.972 1.00 58.38 96 ALA A N 1
ATOM 818 C CA . ALA A 1 96 ? -30.039 -2.240 46.639 1.00 58.38 96 ALA A CA 1
ATOM 819 C C . ALA A 1 96 ? -29.941 -0.774 47.103 1.00 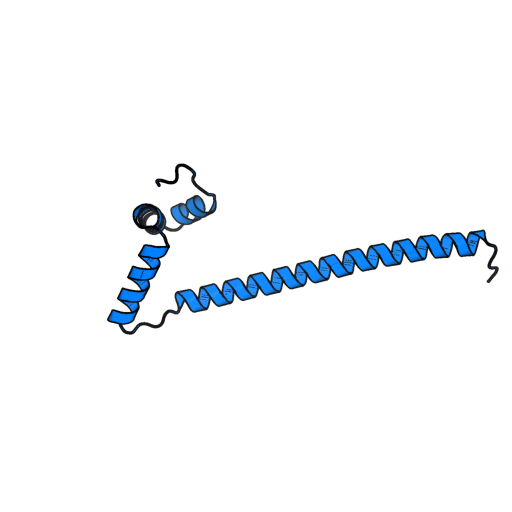58.38 96 ALA A C 1
ATOM 821 O O . ALA A 1 96 ? -29.463 0.096 46.377 1.00 58.38 96 ALA A O 1
ATOM 822 N N . SER A 1 97 ? -30.472 -0.496 48.295 1.00 49.38 97 SER A N 1
ATOM 823 C CA . SER A 1 97 ? -30.176 0.713 49.054 1.00 49.38 97 SER A CA 1
ATOM 824 C C . SER A 1 97 ? -28.676 0.726 49.344 1.00 49.38 97 SER A C 1
ATOM 826 O O . SER A 1 97 ? -28.184 -0.185 50.015 1.00 49.38 97 SER A O 1
ATOM 828 N N . PHE A 1 98 ? -27.967 1.714 48.796 1.00 53.81 98 PHE A N 1
ATOM 829 C CA . PHE A 1 98 ? -26.646 2.097 49.292 1.00 53.81 98 PHE A CA 1
ATOM 830 C C . PHE A 1 98 ? -26.748 2.602 50.733 1.00 53.81 98 PHE A C 1
ATOM 832 O O . PHE A 1 98 ? -27.781 3.238 51.052 1.00 53.81 98 PHE A O 1
#